Protein AF-A0A8T4HX86-F1 (afdb_monomer_lite)

Radius of gyration: 16.97 Å; chains: 1; bounding box: 21×35×54 Å

Secondary structure (DSSP, 8-state):
----------HHHHHHHHHHHHHHHHHHHHS-GGG-PPP---HHHHHHHTT-TT--S-SS---

Structure (mmCIF, N/CA/C/O backbone):
data_AF-A0A8T4HX86-F1
#
_entry.id   AF-A0A8T4HX86-F1
#
loop_
_atom_site.group_PDB
_atom_site.id
_atom_site.type_symbol
_atom_site.label_atom_id
_atom_site.label_alt_id
_atom_site.label_comp_id
_atom_site.label_asym_id
_atom_site.label_entity_id
_atom_site.label_seq_id
_atom_site.pdbx_PDB_ins_code
_atom_site.Cartn_x
_atom_site.Cartn_y
_atom_site.Cartn_z
_atom_site.occupancy
_atom_site.B_iso_or_equiv
_atom_site.auth_seq_id
_atom_site.auth_comp_id
_atom_site.auth_asym_id
_atom_site.auth_atom_id
_atom_site.pdbx_PDB_model_num
ATOM 1 N N . MET A 1 1 ? -0.333 17.979 -36.363 1.00 43.44 1 MET A N 1
ATOM 2 C CA . MET A 1 1 ? -0.794 16.571 -36.337 1.00 43.44 1 MET A CA 1
ATOM 3 C C . MET A 1 1 ? 0.464 15.709 -36.325 1.00 43.44 1 MET A C 1
ATOM 5 O O . MET A 1 1 ? 1.269 15.925 -37.212 1.00 43.44 1 MET A O 1
ATOM 9 N N . LEU A 1 2 ? 0.791 14.834 -35.374 1.00 44.06 2 LEU A N 1
ATOM 10 C CA . LEU A 1 2 ? 0.117 14.232 -34.219 1.00 44.06 2 LEU A CA 1
ATOM 11 C C . LEU A 1 2 ? 1.147 14.151 -33.067 1.00 44.06 2 LEU A C 1
ATOM 13 O O . LEU A 1 2 ? 2.268 13.709 -33.305 1.00 44.06 2 LEU A O 1
ATOM 17 N N . SER A 1 3 ? 0.781 14.557 -31.845 1.00 45.41 3 SER A N 1
ATOM 18 C CA . SER A 1 3 ? 1.545 14.203 -30.640 1.00 45.41 3 SER A CA 1
ATOM 19 C C . SER A 1 3 ? 1.322 12.726 -30.356 1.00 45.41 3 SER A C 1
ATOM 21 O O . SER A 1 3 ? 0.240 12.343 -29.921 1.00 45.41 3 SER A O 1
ATOM 23 N N . VAL A 1 4 ? 2.333 11.900 -30.599 1.00 51.53 4 VAL A N 1
ATOM 24 C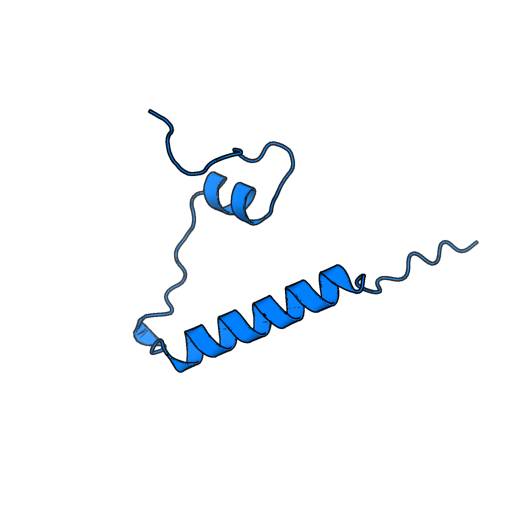 CA . VAL A 1 4 ? 2.380 10.537 -30.066 1.00 51.53 4 VAL A CA 1
ATOM 25 C C . VAL A 1 4 ? 3.047 10.632 -28.694 1.00 51.53 4 VAL A C 1
ATOM 27 O O . VAL A 1 4 ? 4.226 10.333 -28.540 1.00 51.53 4 VAL A O 1
ATOM 30 N N . SER A 1 5 ? 2.305 11.122 -27.696 1.00 53.69 5 SER A N 1
ATOM 31 C CA . SER A 1 5 ? 2.587 10.725 -26.314 1.00 53.69 5 SER A CA 1
ATOM 32 C C . SER A 1 5 ? 2.187 9.263 -26.253 1.00 53.69 5 SER A C 1
ATOM 34 O O . SER A 1 5 ? 1.008 8.951 -26.114 1.00 53.69 5 SER A O 1
ATOM 36 N N . GLY A 1 6 ? 3.142 8.371 -26.505 1.00 55.62 6 GLY A N 1
ATOM 37 C CA . GLY A 1 6 ? 2.921 6.958 -26.265 1.00 55.62 6 GLY A CA 1
ATOM 38 C C . GLY A 1 6 ? 2.601 6.798 -24.786 1.00 55.62 6 GLY A C 1
ATOM 39 O O . GLY A 1 6 ? 3.434 7.140 -23.953 1.00 55.62 6 GLY A O 1
ATOM 40 N N . ASP A 1 7 ? 1.422 6.268 -24.469 1.00 66.62 7 ASP A N 1
ATOM 41 C CA . ASP A 1 7 ? 1.030 5.778 -23.134 1.00 66.62 7 ASP A CA 1
ATOM 42 C C . ASP A 1 7 ? 1.914 4.595 -22.663 1.00 66.62 7 ASP A C 1
ATOM 44 O O . ASP A 1 7 ? 1.539 3.800 -21.802 1.00 66.62 7 ASP A O 1
ATOM 48 N N . GLU A 1 8 ? 3.101 4.431 -23.246 1.00 75.81 8 GLU A N 1
ATOM 49 C CA . GLU A 1 8 ? 4.040 3.392 -22.880 1.00 75.81 8 GLU A CA 1
ATOM 50 C C . GLU A 1 8 ? 4.738 3.794 -21.587 1.00 75.81 8 GLU A C 1
ATOM 52 O O . GLU A 1 8 ? 5.493 4.768 -21.518 1.00 75.81 8 GLU A O 1
ATOM 57 N N . LEU A 1 9 ? 4.473 3.007 -20.545 1.00 76.06 9 LEU A N 1
ATOM 58 C CA . LEU A 1 9 ? 5.173 3.102 -19.275 1.00 76.06 9 LEU A CA 1
ATOM 59 C C . LEU A 1 9 ? 6.677 3.068 -19.531 1.00 76.06 9 LEU A C 1
ATOM 61 O O . LEU A 1 9 ? 7.190 2.160 -20.194 1.00 76.06 9 LEU A O 1
ATOM 65 N N . THR A 1 10 ? 7.388 4.027 -18.951 1.00 87.00 10 THR A N 1
ATOM 66 C CA . THR A 1 10 ? 8.850 4.028 -18.965 1.00 87.00 10 THR A CA 1
ATOM 67 C C . THR A 1 10 ? 9.381 2.723 -18.352 1.00 87.00 10 THR A C 1
ATOM 69 O O . THR A 1 10 ? 8.724 2.140 -17.482 1.00 87.00 10 THR A O 1
ATOM 72 N N . PRO A 1 11 ? 10.594 2.266 -18.709 1.00 88.31 11 PRO A N 1
ATOM 73 C CA . PRO A 1 11 ? 11.182 1.062 -18.112 1.00 88.31 11 PRO A CA 1
ATOM 74 C C . PRO A 1 11 ? 11.205 1.091 -16.576 1.00 88.31 11 PRO A C 1
ATOM 76 O O . PRO A 1 11 ? 11.011 0.071 -15.917 1.00 88.31 11 PRO A O 1
ATOM 79 N N . GLN A 1 12 ? 11.390 2.279 -15.993 1.00 80.00 12 GLN A N 1
ATOM 80 C CA . GLN A 1 12 ? 11.332 2.481 -14.549 1.00 80.00 12 GLN A CA 1
ATOM 81 C C . GLN A 1 12 ? 9.926 2.234 -13.986 1.00 80.00 12 GLN A C 1
ATOM 83 O O . GLN A 1 12 ? 9.791 1.553 -12.970 1.00 80.00 12 GLN A O 1
ATOM 88 N N . GLN A 1 13 ? 8.885 2.762 -14.634 1.00 79.19 13 GLN A N 1
ATOM 89 C CA . GLN A 1 13 ? 7.497 2.545 -14.218 1.00 79.19 13 GLN A CA 1
ATOM 90 C C . GLN A 1 13 ? 7.106 1.067 -14.330 1.00 79.19 13 GLN A C 1
ATOM 92 O O . GLN A 1 13 ? 6.542 0.520 -13.388 1.00 79.19 13 GLN A O 1
ATOM 97 N N . GLN A 1 14 ? 7.506 0.390 -15.411 1.00 86.00 14 GLN A N 1
ATOM 98 C CA . GLN A 1 14 ? 7.273 -1.050 -15.581 1.00 86.00 14 GLN A CA 1
ATOM 99 C C . GLN A 1 14 ? 7.917 -1.876 -14.456 1.00 86.00 14 GLN A C 1
ATOM 101 O O . GLN A 1 14 ? 7.282 -2.764 -13.884 1.00 86.00 14 GLN A O 1
ATOM 106 N N . TRP A 1 15 ? 9.160 -1.550 -14.091 1.00 84.69 15 TRP A N 1
ATOM 107 C CA . TRP A 1 15 ? 9.870 -2.206 -12.993 1.00 84.69 15 TRP A CA 1
ATOM 108 C C . TRP A 1 15 ? 9.212 -1.961 -11.627 1.00 84.69 15 TRP A C 1
ATOM 110 O O . TRP A 1 15 ? 9.116 -2.881 -10.808 1.00 84.69 15 TRP A O 1
ATOM 120 N N . LEU A 1 16 ? 8.741 -0.736 -11.367 1.00 81.75 16 LEU A N 1
ATOM 121 C CA . LEU A 1 16 ? 8.006 -0.405 -10.142 1.00 81.75 16 LEU A CA 1
ATOM 122 C C . LEU A 1 16 ? 6.688 -1.184 -10.057 1.00 81.75 16 LEU A C 1
ATOM 124 O O . LEU A 1 16 ? 6.396 -1.768 -9.009 1.00 81.75 16 LEU A O 1
ATOM 128 N N . ASP A 1 17 ? 5.939 -1.261 -11.155 1.00 81.69 17 ASP A N 1
ATOM 129 C CA . ASP A 1 17 ? 4.678 -2.000 -11.223 1.00 81.69 17 ASP A CA 1
ATOM 130 C C . ASP A 1 17 ? 4.877 -3.506 -11.043 1.00 81.69 17 ASP A C 1
ATOM 132 O O . ASP A 1 17 ? 4.123 -4.161 -10.318 1.00 81.69 17 ASP A O 1
ATOM 136 N N . GLU A 1 18 ? 5.910 -4.083 -11.654 1.00 86.38 18 GLU A N 1
ATOM 137 C CA . GLU A 1 18 ? 6.251 -5.492 -11.462 1.00 86.38 18 GLU A CA 1
ATOM 138 C C . GLU A 1 18 ? 6.620 -5.795 -10.006 1.00 86.38 18 GLU A C 1
ATOM 140 O O . GLU A 1 18 ? 6.092 -6.738 -9.405 1.00 86.38 18 GLU A O 1
ATOM 145 N N . ARG A 1 19 ? 7.439 -4.944 -9.380 1.00 86.19 19 ARG A N 1
ATOM 146 C CA . ARG A 1 19 ? 7.752 -5.068 -7.949 1.00 86.19 19 ARG 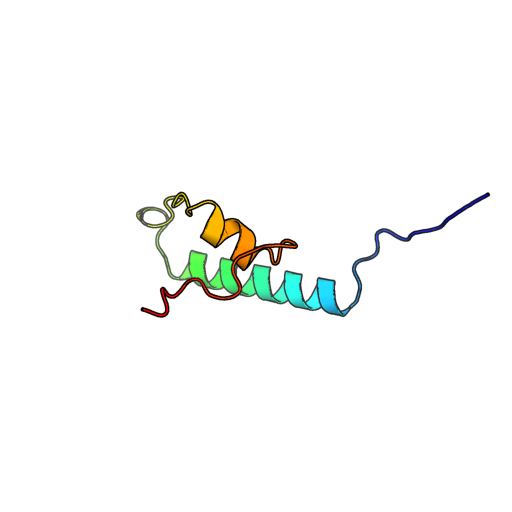A CA 1
ATOM 147 C C . ARG A 1 19 ? 6.514 -4.947 -7.074 1.00 86.19 19 ARG A C 1
ATOM 149 O O . ARG A 1 19 ? 6.377 -5.726 -6.127 1.00 86.19 19 ARG A O 1
ATOM 156 N N . ARG A 1 20 ? 5.615 -4.010 -7.387 1.00 83.38 20 ARG A N 1
ATOM 157 C CA . ARG A 1 20 ? 4.347 -3.833 -6.671 1.00 83.38 20 ARG A CA 1
ATOM 158 C C . ARG A 1 20 ? 3.501 -5.101 -6.751 1.00 83.38 20 ARG A C 1
ATOM 160 O O . ARG A 1 20 ? 3.072 -5.601 -5.713 1.00 83.38 20 ARG A O 1
ATOM 167 N N . ARG A 1 21 ? 3.331 -5.671 -7.949 1.00 87.31 21 ARG A N 1
ATOM 168 C CA . ARG A 1 21 ? 2.591 -6.929 -8.152 1.00 87.31 21 ARG A CA 1
ATOM 169 C C . ARG A 1 21 ? 3.190 -8.082 -7.348 1.00 87.31 21 ARG A C 1
ATOM 171 O O . ARG A 1 21 ? 2.458 -8.778 -6.650 1.00 87.31 21 ARG A O 1
ATOM 178 N N . HIS A 1 22 ? 4.512 -8.255 -7.374 1.00 87.94 22 HIS A N 1
ATOM 179 C CA . HIS A 1 22 ? 5.173 -9.304 -6.592 1.00 87.94 22 HIS A CA 1
ATOM 180 C C . HIS A 1 22 ? 5.041 -9.115 -5.077 1.00 87.94 22 HIS A C 1
ATOM 182 O O . HIS A 1 22 ? 4.910 -10.102 -4.349 1.00 87.94 22 HIS A O 1
ATOM 188 N N . ALA A 1 23 ? 5.097 -7.875 -4.589 1.00 81.19 23 ALA A N 1
ATOM 189 C CA . ALA A 1 23 ? 4.918 -7.581 -3.172 1.00 81.19 23 ALA A CA 1
ATOM 190 C C . ALA A 1 23 ? 3.494 -7.920 -2.707 1.00 81.19 23 ALA A C 1
ATOM 192 O O . ALA A 1 23 ? 3.338 -8.583 -1.681 1.00 81.19 23 ALA A O 1
ATOM 193 N N . LEU A 1 24 ? 2.481 -7.538 -3.492 1.00 83.69 24 LEU A N 1
ATOM 194 C CA . LEU A 1 24 ? 1.077 -7.846 -3.207 1.00 83.69 24 LEU A CA 1
ATOM 195 C C . LEU A 1 24 ? 0.811 -9.353 -3.234 1.00 83.69 24 LEU A C 1
ATOM 197 O O . LEU A 1 24 ? 0.270 -9.879 -2.270 1.00 83.69 24 LEU A O 1
ATOM 201 N N . ALA A 1 25 ? 1.290 -10.066 -4.258 1.00 86.06 25 ALA A N 1
ATOM 202 C CA . ALA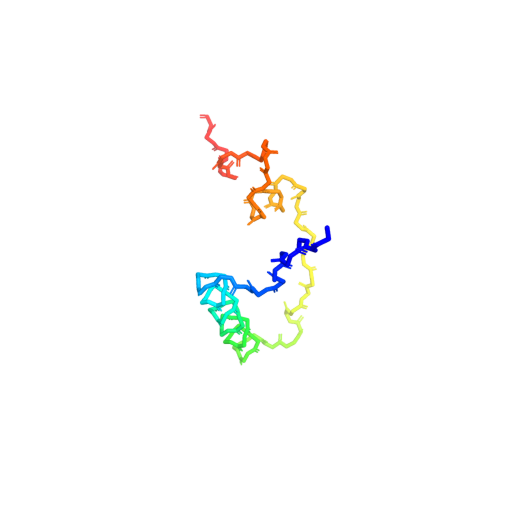 A 1 25 ? 1.124 -11.518 -4.344 1.00 86.06 25 ALA A CA 1
ATOM 203 C C . ALA A 1 25 ? 1.740 -12.246 -3.137 1.00 86.06 25 ALA A C 1
ATOM 205 O O . ALA A 1 25 ? 1.114 -13.118 -2.543 1.00 86.06 25 ALA A O 1
ATOM 206 N N . ARG A 1 26 ? 2.949 -11.849 -2.708 1.00 84.38 26 ARG A N 1
ATOM 207 C CA . ARG A 1 26 ? 3.583 -12.420 -1.506 1.00 84.38 26 ARG A CA 1
ATOM 208 C C . ARG A 1 26 ? 2.830 -12.099 -0.219 1.00 84.38 26 ARG A C 1
ATOM 210 O O . ARG A 1 26 ? 2.851 -12.913 0.703 1.00 84.38 26 ARG A O 1
ATOM 217 N N . PHE A 1 27 ? 2.246 -10.907 -0.126 1.00 81.19 27 PHE A N 1
ATOM 218 C CA . PHE A 1 27 ? 1.417 -10.523 1.009 1.00 81.19 27 PHE A CA 1
ATOM 219 C C . PHE A 1 27 ? 0.147 -11.376 1.047 1.00 81.19 27 PHE A C 1
ATOM 221 O O . PHE A 1 27 ? -0.140 -11.981 2.077 1.00 81.19 27 PHE A O 1
ATOM 228 N N . ASP A 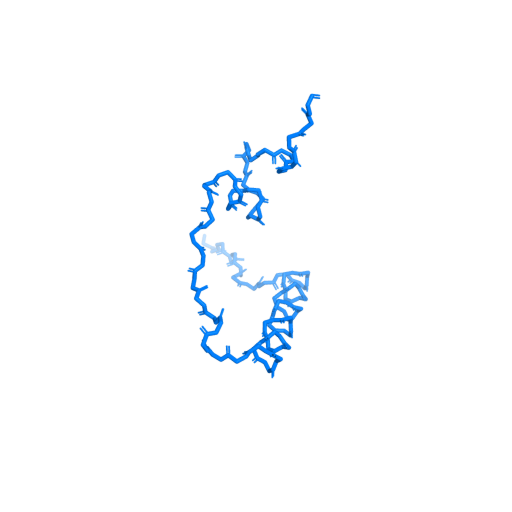1 28 ? -0.545 -11.503 -0.083 1.00 82.19 28 ASP A N 1
ATOM 229 C CA . ASP A 1 28 ? -1.754 -12.311 -0.208 1.00 82.19 28 ASP A CA 1
ATOM 230 C C . ASP A 1 28 ? -1.489 -13.789 0.110 1.00 82.19 28 ASP A C 1
ATOM 232 O O . ASP A 1 28 ? -2.219 -14.375 0.908 1.00 82.19 28 ASP A O 1
ATOM 236 N N . ASP A 1 29 ? -0.417 -14.382 -0.415 1.00 85.62 29 ASP A N 1
ATOM 237 C CA . ASP A 1 29 ? -0.058 -15.780 -0.128 1.00 85.62 29 ASP A CA 1
ATOM 238 C C . ASP A 1 29 ? 0.198 -16.036 1.364 1.00 85.62 29 ASP A C 1
ATOM 240 O O . ASP A 1 29 ? -0.085 -17.120 1.878 1.00 85.62 29 ASP A O 1
ATOM 244 N N . ARG A 1 30 ? 0.752 -15.050 2.078 1.00 80.94 30 ARG A N 1
ATOM 245 C CA . ARG A 1 30 ? 1.124 -15.192 3.495 1.00 80.94 30 ARG A CA 1
ATOM 246 C C . ARG A 1 30 ? 0.025 -14.773 4.462 1.00 80.94 30 ARG A C 1
ATOM 248 O O . ARG A 1 30 ? 0.044 -15.217 5.609 1.00 80.94 30 ARG A O 1
ATOM 255 N N . ILE A 1 31 ? -0.898 -13.913 4.036 1.00 74.75 31 ILE A N 1
ATOM 256 C CA . ILE A 1 31 ? -1.927 -13.325 4.896 1.00 74.75 31 ILE A CA 1
ATOM 257 C C . ILE A 1 31 ? -3.293 -13.913 4.511 1.00 74.75 31 ILE A C 1
ATOM 259 O O . ILE A 1 31 ? -3.802 -13.638 3.417 1.00 74.75 31 ILE A O 1
ATOM 263 N N . PRO A 1 32 ? -3.937 -14.686 5.408 1.00 76.38 32 PRO A N 1
ATOM 264 C CA . PRO A 1 32 ? -5.288 -15.187 5.185 1.00 76.38 32 PRO A CA 1
ATOM 265 C C . PRO A 1 32 ? -6.266 -14.059 4.841 1.00 76.38 32 PRO A C 1
ATOM 267 O O . PRO A 1 32 ? -6.216 -12.986 5.443 1.00 76.38 32 PRO A O 1
ATOM 270 N N . ALA A 1 33 ? -7.204 -14.325 3.928 1.00 73.12 33 ALA A N 1
ATOM 271 C CA . ALA A 1 33 ? -8.185 -13.343 3.452 1.00 73.12 33 ALA A CA 1
ATOM 272 C C . ALA A 1 33 ? -8.964 -12.638 4.582 1.00 73.12 33 ALA A C 1
ATOM 274 O O . ALA A 1 33 ? -9.325 -11.474 4.445 1.00 73.12 33 ALA A O 1
ATOM 275 N N . LEU A 1 34 ? -9.150 -13.304 5.729 1.00 73.31 34 LEU A N 1
ATOM 276 C CA . LEU A 1 34 ? -9.800 -12.744 6.919 1.00 73.31 34 LEU A CA 1
ATOM 277 C C . LEU A 1 34 ? -9.119 -11.464 7.446 1.00 73.31 34 LEU A C 1
ATOM 279 O O . LEU A 1 34 ? -9.790 -10.594 8.002 1.00 73.31 34 LEU A O 1
ATOM 283 N N . TYR A 1 35 ? -7.803 -11.340 7.260 1.00 69.50 35 TYR A N 1
ATOM 284 C CA . TYR A 1 35 ? -7.012 -10.185 7.691 1.00 69.50 35 TYR A CA 1
ATOM 285 C C . TYR A 1 35 ? -6.831 -9.130 6.594 1.00 69.50 35 TYR A C 1
ATOM 287 O O . TYR A 1 35 ? -6.293 -8.059 6.864 1.00 69.50 35 TYR A O 1
ATOM 295 N N . ARG A 1 36 ? -7.310 -9.384 5.370 1.00 72.12 36 ARG A N 1
ATOM 296 C CA . ARG A 1 36 ? -7.231 -8.451 4.234 1.00 72.12 36 ARG A CA 1
ATOM 297 C C . ARG A 1 36 ? -8.372 -7.434 4.276 1.00 72.12 36 ARG A C 1
ATOM 299 O O . ARG A 1 36 ? -9.106 -7.261 3.305 1.00 72.12 36 ARG A O 1
ATOM 306 N N . LYS A 1 37 ? -8.568 -6.791 5.428 1.00 73.38 37 LYS A N 1
ATOM 307 C CA . LYS A 1 37 ? -9.524 -5.688 5.534 1.00 73.38 37 LYS A CA 1
ATOM 308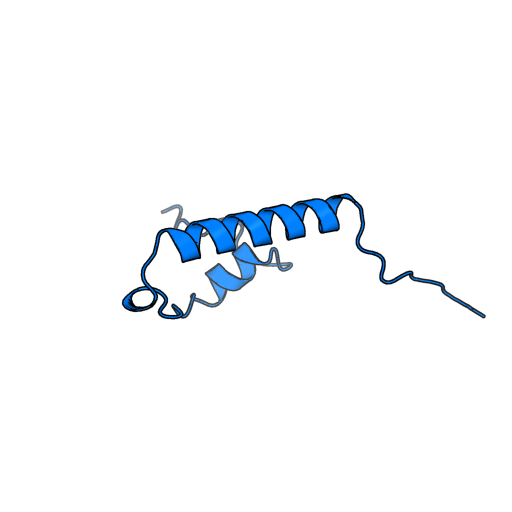 C C . LYS A 1 37 ? -8.878 -4.424 4.971 1.00 73.38 37 LYS A C 1
ATOM 310 O O . LYS A 1 37 ? -7.748 -4.126 5.363 1.00 73.38 37 LYS A O 1
ATOM 315 N N . PRO A 1 38 ? -9.565 -3.684 4.085 1.00 71.69 38 PRO A N 1
ATOM 316 C CA . PRO A 1 38 ? -9.105 -2.359 3.715 1.00 71.69 38 PRO A CA 1
ATOM 317 C C . PRO A 1 38 ? -9.016 -1.520 4.990 1.00 71.69 38 PRO A C 1
ATOM 319 O O . PRO A 1 38 ? -9.937 -1.511 5.809 1.00 71.69 38 PRO A O 1
ATOM 322 N N . ILE A 1 39 ? -7.867 -0.885 5.180 1.00 71.75 39 ILE A N 1
ATOM 323 C CA . ILE A 1 39 ? -7.695 0.141 6.197 1.00 71.75 39 ILE A CA 1
ATOM 324 C C . ILE A 1 39 ? -7.836 1.484 5.500 1.00 71.75 39 ILE A C 1
ATOM 326 O O . ILE A 1 39 ? -7.177 1.733 4.491 1.00 71.75 39 ILE A O 1
ATOM 330 N N . ASP A 1 40 ? -8.700 2.338 6.033 1.00 77.38 40 ASP A N 1
ATOM 331 C CA . ASP A 1 40 ? -8.770 3.715 5.574 1.00 77.38 40 ASP A CA 1
ATOM 332 C C . ASP A 1 40 ? -7.528 4.438 6.084 1.00 77.38 40 ASP A C 1
ATOM 334 O O . ASP A 1 40 ? -7.342 4.651 7.286 1.00 77.38 40 ASP A O 1
ATOM 338 N N . LEU A 1 41 ? -6.634 4.765 5.155 1.00 76.94 41 LEU A N 1
ATOM 339 C CA . LEU A 1 41 ? -5.472 5.578 5.463 1.00 76.94 41 LEU A CA 1
ATOM 340 C C . LEU A 1 41 ? -5.909 7.042 5.611 1.00 76.94 41 LEU A C 1
ATOM 342 O O . LEU A 1 41 ? -6.688 7.536 4.790 1.00 76.94 41 LEU A O 1
ATOM 346 N N . PRO A 1 42 ? -5.398 7.772 6.620 1.00 82.88 42 PRO A N 1
ATOM 347 C CA . PRO A 1 42 ? -5.576 9.215 6.693 1.00 82.88 42 PRO A CA 1
ATOM 348 C C . PRO A 1 42 ? -5.102 9.880 5.399 1.00 82.88 42 PRO A C 1
ATOM 350 O O . PRO A 1 42 ? -4.071 9.495 4.849 1.00 82.88 42 PRO A O 1
ATOM 353 N N . GLN A 1 43 ? -5.805 10.918 4.946 1.00 80.94 43 GLN A N 1
ATOM 354 C CA . GLN A 1 43 ? -5.533 11.582 3.664 1.00 80.94 43 GLN A CA 1
ATOM 355 C C . GLN A 1 43 ? -4.058 11.982 3.489 1.00 80.94 43 GLN A C 1
ATOM 357 O O . GLN A 1 43 ? -3.489 11.783 2.420 1.00 80.94 43 GLN A O 1
ATOM 362 N N . ALA A 1 44 ? -3.425 12.478 4.554 1.00 80.31 44 ALA A N 1
ATOM 363 C CA . ALA A 1 44 ? -2.010 12.837 4.563 1.00 80.31 44 ALA A CA 1
ATOM 364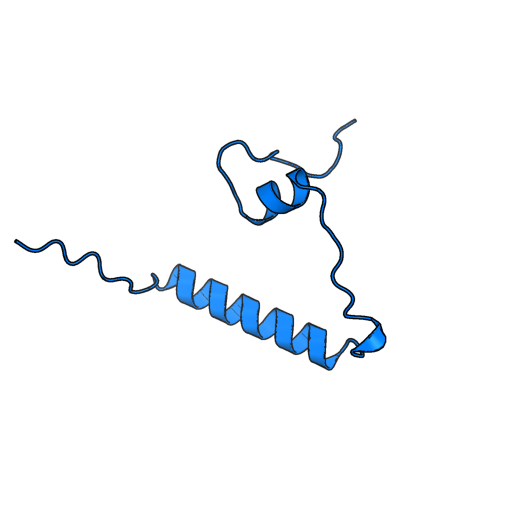 C C . ALA A 1 44 ? -1.078 11.638 4.288 1.00 80.31 44 ALA A C 1
ATOM 366 O O . ALA A 1 44 ? -0.077 11.784 3.590 1.00 80.31 44 ALA A O 1
ATOM 367 N N . ALA A 1 45 ? -1.416 10.449 4.799 1.00 79.31 45 ALA A N 1
ATOM 368 C CA . ALA A 1 45 ? -0.665 9.218 4.560 1.00 79.31 45 ALA A CA 1
ATOM 369 C C . ALA A 1 45 ? -0.809 8.733 3.116 1.00 79.31 45 ALA A C 1
ATOM 371 O O . ALA A 1 45 ? 0.181 8.333 2.507 1.00 79.31 45 ALA A O 1
ATOM 372 N N . THR A 1 46 ? -2.016 8.835 2.556 1.00 81.88 46 THR A N 1
ATOM 373 C CA . THR A 1 46 ? -2.277 8.532 1.143 1.00 81.88 46 THR A CA 1
ATOM 374 C C . THR A 1 46 ? -1.489 9.470 0.230 1.00 81.88 46 THR A C 1
ATOM 376 O O . THR A 1 46 ? -0.740 9.014 -0.623 1.00 81.88 46 THR A O 1
ATOM 379 N N . GLN A 1 47 ? -1.559 10.781 0.475 1.00 81.88 47 GLN A N 1
ATOM 380 C CA . GLN A 1 47 ? -0.840 11.791 -0.311 1.00 81.88 47 GLN A CA 1
ATOM 381 C C . GLN A 1 47 ? 0.682 11.608 -0.267 1.00 81.88 47 GLN A C 1
ATOM 383 O O . GLN A 1 47 ? 1.341 11.764 -1.294 1.00 81.88 47 GLN A O 1
ATOM 388 N N . TRP A 1 48 ? 1.238 11.261 0.899 1.00 84.38 48 TRP A N 1
ATOM 389 C CA . TRP A 1 48 ? 2.661 10.938 1.029 1.00 84.38 48 TRP A CA 1
ATOM 390 C C . TRP A 1 48 ? 3.042 9.673 0.260 1.00 84.38 48 TRP A C 1
ATOM 392 O O . TRP A 1 48 ? 4.036 9.682 -0.462 1.00 84.38 48 TRP A O 1
ATOM 402 N N . ALA A 1 49 ? 2.253 8.602 0.383 1.00 81.25 49 ALA A N 1
ATOM 403 C CA . ALA A 1 49 ? 2.513 7.342 -0.310 1.00 81.25 49 ALA A CA 1
ATOM 404 C C . ALA A 1 49 ? 2.437 7.491 -1.840 1.00 81.25 49 ALA A C 1
ATOM 406 O O . ALA A 1 49 ? 3.218 6.863 -2.554 1.00 81.25 49 ALA A O 1
ATOM 407 N N . ASP A 1 50 ? 1.537 8.349 -2.322 1.00 81.19 50 ASP A N 1
ATOM 408 C CA . ASP A 1 50 ? 1.341 8.638 -3.745 1.00 81.19 50 ASP A CA 1
ATOM 409 C C . ASP A 1 50 ? 2.306 9.711 -4.287 1.00 81.19 50 ASP A C 1
ATOM 411 O O . ASP A 1 50 ? 2.321 9.976 -5.489 1.00 81.19 50 ASP A O 1
ATOM 415 N N . GLY A 1 51 ? 3.128 10.328 -3.428 1.00 76.69 51 GLY A N 1
ATOM 416 C CA . GLY A 1 51 ? 4.121 11.328 -3.833 1.00 76.69 51 GLY A CA 1
ATOM 417 C C . GLY A 1 51 ? 3.513 12.603 -4.426 1.00 76.69 51 GLY A C 1
ATOM 418 O O . GLY A 1 51 ? 4.112 13.215 -5.310 1.00 76.69 51 GLY A O 1
ATOM 419 N N . VAL A 1 52 ? 2.317 12.988 -3.971 1.00 83.56 52 VAL A N 1
ATOM 420 C CA . VAL A 1 52 ? 1.588 14.161 -4.479 1.00 83.56 52 VAL A CA 1
ATOM 421 C C . VAL A 1 52 ? 2.346 15.453 -4.149 1.00 83.56 52 VAL A C 1
ATOM 423 O O . VAL A 1 52 ? 2.935 15.590 -3.077 1.00 83.56 52 VAL A O 1
ATOM 426 N N . GLU A 1 53 ? 2.314 16.435 -5.052 1.00 80.19 53 GLU A N 1
ATOM 427 C CA . GLU A 1 53 ? 2.889 17.758 -4.796 1.00 80.19 53 GLU A CA 1
ATOM 428 C C . GLU A 1 53 ? 2.222 18.414 -3.571 1.00 80.19 53 GLU A C 1
ATOM 430 O O . GLU A 1 53 ? 0.997 18.487 -3.474 1.00 80.19 53 GLU A O 1
ATOM 435 N N . GLY A 1 54 ? 3.031 18.852 -2.602 1.00 79.12 54 GLY A N 1
ATOM 436 C CA . GLY A 1 54 ? 2.546 19.371 -1.317 1.00 79.12 54 GLY A CA 1
ATOM 437 C C . GLY A 1 54 ? 2.237 18.302 -0.260 1.00 79.12 54 GLY A C 1
ATOM 438 O O . GLY A 1 54 ? 1.815 18.656 0.842 1.00 79.12 54 GLY A O 1
ATOM 439 N N . ALA A 1 55 ? 2.468 17.016 -0.547 1.00 80.88 55 ALA A N 1
ATOM 440 C CA . ALA A 1 55 ? 2.388 15.967 0.462 1.00 80.88 55 ALA A CA 1
ATOM 441 C C . ALA A 1 55 ? 3.412 16.195 1.594 1.00 80.88 55 ALA A C 1
ATOM 443 O O . ALA A 1 55 ? 4.515 16.700 1.352 1.00 80.88 55 ALA A O 1
ATOM 444 N N . PRO A 1 56 ? 3.081 15.814 2.842 1.00 75.94 56 PRO A N 1
ATOM 445 C CA . PRO A 1 56 ? 4.003 15.960 3.963 1.00 75.94 56 PRO A CA 1
ATOM 446 C C . PRO A 1 56 ? 5.250 15.109 3.726 1.00 75.94 56 PRO A C 1
ATOM 448 O O . PRO A 1 56 ? 5.121 13.923 3.488 1.00 75.94 56 PRO A O 1
ATOM 451 N N . ALA A 1 57 ? 6.456 15.673 3.832 1.00 75.25 57 ALA A N 1
ATOM 452 C CA . ALA A 1 57 ? 7.702 14.947 3.540 1.00 75.25 57 ALA A CA 1
ATOM 453 C C . ALA A 1 57 ? 7.968 13.744 4.475 1.00 75.25 57 ALA A C 1
ATOM 455 O O . ALA A 1 57 ? 8.726 12.837 4.128 1.00 75.25 57 ALA A O 1
ATOM 456 N N . SER A 1 58 ? 7.341 13.728 5.654 1.00 74.00 58 SER A N 1
ATOM 457 C CA . SER A 1 58 ? 7.422 12.658 6.647 1.00 74.00 58 SER A CA 1
ATOM 458 C C . SER A 1 58 ? 6.048 12.408 7.265 1.00 74.00 58 SER A C 1
ATOM 460 O O . SER A 1 58 ? 5.346 13.353 7.622 1.00 74.00 58 SER A O 1
ATOM 462 N N . LEU A 1 59 ? 5.694 11.132 7.440 1.00 69.56 59 LEU A N 1
ATOM 463 C CA . LEU A 1 59 ? 4.521 10.702 8.215 1.00 69.56 59 LEU A CA 1
ATOM 464 C C . LEU A 1 59 ? 4.816 10.505 9.701 1.00 69.56 59 LEU A C 1
ATOM 466 O O . LEU A 1 59 ? 3.898 10.347 10.504 1.00 69.56 59 LEU A O 1
ATOM 470 N N . PHE A 1 60 ? 6.091 10.518 10.078 1.00 71.94 60 PHE A N 1
ATOM 471 C CA . PHE A 1 60 ? 6.471 10.566 11.476 1.00 71.94 60 PHE A CA 1
ATOM 472 C C . PHE A 1 60 ? 6.342 12.010 11.938 1.00 71.94 60 PHE A C 1
ATOM 474 O O . PHE A 1 60 ? 6.967 12.898 11.352 1.00 71.94 60 PHE A O 1
ATOM 481 N N . LEU A 1 61 ? 5.536 12.222 12.982 1.00 55.97 61 LEU A N 1
ATOM 482 C CA . LEU A 1 61 ? 5.577 13.439 13.780 1.00 55.97 61 LEU A CA 1
ATOM 483 C C . LEU A 1 61 ? 7.019 13.587 14.277 1.00 55.97 61 LEU A C 1
ATOM 485 O O . LEU A 1 61 ? 7.425 12.918 15.226 1.00 55.97 61 LEU A O 1
ATOM 489 N N . THR A 1 62 ? 7.820 14.412 13.608 1.00 54.34 62 THR A N 1
ATOM 490 C CA . THR A 1 62 ? 8.991 14.993 14.254 1.00 54.34 62 THR A CA 1
ATOM 491 C C . THR A 1 62 ? 8.414 15.906 15.325 1.00 54.34 62 THR A C 1
ATOM 493 O O . THR A 1 62 ? 7.851 16.949 14.991 1.00 54.34 62 THR A O 1
ATOM 496 N N . GLY A 1 63 ? 8.406 15.416 16.567 1.00 45.44 63 GLY A N 1
ATOM 497 C CA . GLY A 1 63 ? 8.037 16.212 17.734 1.00 45.44 63 GLY A CA 1
ATOM 498 C C . GLY A 1 63 ? 8.862 17.484 17.839 1.00 45.44 63 GLY A C 1
ATOM 499 O O . GLY A 1 63 ? 9.993 17.502 17.298 1.00 45.44 63 GLY A O 1
#

pLDDT: mean 75.31, std 11.61, range [43.44, 88.31]

Foldseek 3Di:
DDPCPPPDDDPVRVVVVVVVVVVVVVCPVVDDPVPPDDDDDDPLVVCCVVVPVVRDVDPDPPD

Sequence (63 aa):
MLSVSGDELTPQQQWLDERRRHALARFDDRIPALYRKPIDLPQAATQWADGVEGAPASLFLTG